Protein AF-A0A957FGE9-F1 (afdb_monomer_lite)

Secondary structure (DSSP, 8-state):
--HHHHTTS-GGGHHHHHHTSPP--S---EEEEE----SSHHHHHHHHHHHHHTT-TTEEEEEEESSSEEEEEEEETTEEEEEEEEE--EEE-TTT--EEE-

Foldseek 3Di:
DDLVVQQVDAPVVVLVVVVPDDADPLQLQAAWDFDADGYHPVCRVVVQVVVVVVVQRQFGGKGGHSPQKIFTWHDDPPDIDGTGIDGWDFAQDPRHRDTHTD

Structure (mmCIF, N/CA/C/O backbone):
data_AF-A0A957FGE9-F1
#
_entry.id   AF-A0A957FGE9-F1
#
loop_
_atom_site.group_PDB
_atom_site.id
_atom_site.type_symbol
_atom_site.label_atom_id
_atom_site.label_alt_id
_atom_site.label_comp_id
_atom_site.label_asym_id
_atom_site.label_entity_id
_atom_site.label_seq_id
_atom_site.pdbx_PDB_ins_code
_atom_site.Cartn_x
_atom_site.Cartn_y
_atom_site.Cartn_z
_atom_site.occupancy
_atom_site.B_iso_or_equiv
_atom_site.auth_seq_id
_atom_site.auth_comp_id
_atom_site.auth_asym_id
_atom_site.auth_atom_id
_atom_site.pdbx_PDB_model_num
ATOM 1 N N . MET A 1 1 ? 3.262 -5.657 13.954 1.00 83.12 1 MET A N 1
ATOM 2 C CA . MET A 1 1 ? 2.379 -6.731 13.438 1.00 83.12 1 MET A CA 1
ATOM 3 C C . MET A 1 1 ? 3.009 -7.322 12.180 1.00 83.12 1 MET A C 1
ATOM 5 O O . MET A 1 1 ? 3.587 -6.557 11.420 1.00 83.12 1 MET A O 1
ATOM 9 N N . THR A 1 2 ? 2.971 -8.644 11.968 1.00 92.00 2 THR A N 1
ATOM 10 C CA . THR A 1 2 ? 3.597 -9.281 10.787 1.00 92.00 2 THR A CA 1
ATOM 11 C C . THR A 1 2 ? 2.580 -9.495 9.662 1.00 92.00 2 THR A C 1
ATOM 13 O O . THR A 1 2 ? 1.375 -9.576 9.908 1.00 92.00 2 THR A O 1
ATOM 16 N N . ARG A 1 3 ? 3.050 -9.661 8.418 1.00 93.06 3 ARG A N 1
ATOM 17 C CA . ARG A 1 3 ? 2.183 -10.038 7.287 1.00 93.06 3 ARG A CA 1
ATOM 18 C C . ARG A 1 3 ? 1.441 -11.352 7.528 1.00 93.06 3 ARG A C 1
ATOM 20 O O . ARG A 1 3 ? 0.283 -11.476 7.141 1.00 93.06 3 ARG A O 1
ATOM 27 N N . GLN A 1 4 ? 2.099 -12.340 8.132 1.00 94.25 4 GLN A N 1
ATOM 28 C CA . GLN A 1 4 ? 1.474 -13.637 8.382 1.00 94.25 4 GLN A CA 1
ATOM 29 C C . GLN A 1 4 ? 0.283 -13.499 9.334 1.00 94.25 4 GLN A C 1
ATOM 31 O O . GLN A 1 4 ? -0.763 -14.079 9.060 1.00 94.25 4 GLN A O 1
ATOM 36 N N . THR A 1 5 ? 0.404 -12.657 10.366 1.00 95.88 5 THR A N 1
ATOM 37 C CA . THR A 1 5 ? -0.714 -12.295 11.247 1.00 95.88 5 THR A CA 1
ATOM 38 C C . THR A 1 5 ? -1.838 -11.616 10.464 1.00 95.88 5 THR A C 1
ATOM 40 O O . THR A 1 5 ? -2.983 -12.043 10.546 1.00 95.88 5 THR A O 1
ATOM 43 N N . LEU A 1 6 ? -1.526 -10.617 9.632 1.00 96.50 6 LEU A N 1
ATOM 44 C CA . LEU A 1 6 ? -2.537 -9.897 8.843 1.00 96.50 6 LEU A CA 1
ATOM 45 C C . LEU A 1 6 ? -3.286 -10.798 7.845 1.00 96.50 6 LEU A C 1
ATOM 47 O O . LEU A 1 6 ? -4.447 -10.552 7.541 1.00 96.50 6 LEU A O 1
ATOM 51 N N . ASN A 1 7 ? -2.662 -11.867 7.345 1.00 97.19 7 ASN A N 1
ATOM 52 C CA . ASN A 1 7 ? -3.317 -12.825 6.446 1.00 97.19 7 ASN A CA 1
ATOM 53 C C . ASN A 1 7 ? -4.364 -13.711 7.134 1.00 97.19 7 ASN A C 1
ATOM 55 O O . ASN A 1 7 ? -5.147 -14.359 6.440 1.00 97.19 7 ASN A O 1
ATOM 59 N N . GLN A 1 8 ? -4.374 -13.757 8.468 1.00 96.31 8 GLN A N 1
ATOM 60 C CA . GLN A 1 8 ? -5.368 -14.498 9.248 1.00 96.31 8 GLN A CA 1
ATOM 61 C C . GLN A 1 8 ? -6.637 -13.670 9.508 1.00 96.31 8 GLN A C 1
ATOM 63 O O . GLN A 1 8 ? -7.661 -14.230 9.894 1.00 96.31 8 GLN A O 1
ATOM 68 N N . TYR A 1 9 ? -6.588 -12.356 9.269 1.00 96.81 9 TYR A N 1
ATOM 69 C CA . TYR A 1 9 ? -7.707 -11.445 9.494 1.00 96.81 9 TYR A CA 1
ATOM 70 C C . TYR A 1 9 ? -8.752 -11.584 8.383 1.00 96.81 9 TYR A C 1
ATOM 72 O O . TYR A 1 9 ? -8.437 -11.753 7.199 1.00 96.81 9 TYR A O 1
ATOM 80 N N . ARG A 1 10 ? -10.026 -11.477 8.760 1.00 96.62 10 ARG A N 1
ATOM 81 C CA . ARG A 1 10 ? -11.145 -11.322 7.828 1.00 96.62 10 ARG A CA 1
ATOM 82 C C . ARG A 1 10 ? -11.197 -9.872 7.365 1.00 96.62 10 ARG A C 1
ATOM 84 O O . ARG A 1 10 ? -10.732 -8.967 8.047 1.00 96.62 10 ARG A O 1
ATOM 91 N N . LEU A 1 11 ? -11.844 -9.626 6.226 1.00 94.88 11 LEU A N 1
ATOM 92 C CA . LEU A 1 11 ? -11.963 -8.267 5.686 1.00 94.88 11 LEU A CA 1
ATOM 93 C C . LEU A 1 11 ? -12.597 -7.281 6.689 1.00 94.88 11 LEU A C 1
ATOM 95 O O . LEU A 1 11 ? -12.136 -6.153 6.814 1.00 94.88 11 LEU A O 1
ATOM 99 N N . ARG A 1 12 ? -13.601 -7.732 7.455 1.00 95.75 12 ARG A N 1
ATOM 100 C CA . ARG A 1 12 ? -14.272 -6.935 8.500 1.00 95.75 12 ARG A CA 1
ATOM 101 C C . ARG A 1 12 ? -13.394 -6.569 9.699 1.00 95.75 12 ARG A C 1
ATOM 103 O O . ARG A 1 12 ? -13.783 -5.699 10.467 1.00 95.75 12 ARG A O 1
ATOM 110 N N . ASP A 1 13 ? -12.245 -7.217 9.860 1.00 96.62 13 ASP A N 1
ATOM 111 C CA . ASP A 1 13 ? -11.348 -6.974 10.991 1.00 96.62 13 ASP A CA 1
ATOM 112 C C . ASP A 1 13 ? -10.386 -5.805 10.696 1.00 96.62 13 ASP A C 1
ATOM 114 O O . ASP A 1 13 ? -9.779 -5.251 11.609 1.00 96.62 13 ASP A O 1
ATOM 118 N N . PHE A 1 14 ? -10.254 -5.398 9.426 1.00 95.56 14 PHE A N 1
ATOM 119 C CA . PHE A 1 14 ? -9.345 -4.324 9.019 1.00 95.56 14 PHE A CA 1
ATOM 120 C C . PHE A 1 14 ? -9.796 -2.915 9.423 1.00 95.56 14 PHE A C 1
ATOM 122 O O . PHE A 1 14 ? -8.924 -2.162 9.839 1.00 95.56 14 PHE A O 1
ATOM 129 N N . PRO A 1 15 ? -11.086 -2.522 9.352 1.00 95.56 15 PRO A N 1
ATOM 130 C CA . PRO A 1 15 ? -11.506 -1.204 9.826 1.00 95.56 15 PRO A CA 1
ATOM 131 C C . PRO A 1 15 ? -11.144 -0.926 11.296 1.00 95.56 15 PRO A C 1
ATOM 133 O O . PRO A 1 15 ? -10.422 0.038 11.529 1.00 95.56 15 PRO A O 1
ATOM 136 N N . PRO A 1 16 ? -11.518 -1.761 12.291 1.00 95.56 16 PRO A N 1
ATOM 137 C CA . PRO A 1 16 ? -11.126 -1.496 13.678 1.00 95.56 16 PRO A CA 1
ATOM 138 C C . PRO A 1 16 ? -9.608 -1.591 13.889 1.00 95.56 16 PRO A C 1
ATOM 140 O O . PRO A 1 16 ? -9.059 -0.845 14.696 1.00 95.56 16 PRO A O 1
ATOM 143 N N . LEU A 1 17 ? -8.909 -2.461 13.146 1.00 95.00 17 LEU A N 1
ATOM 144 C CA . LEU A 1 17 ? -7.447 -2.517 13.178 1.00 95.00 17 LEU A CA 1
ATOM 145 C C . LEU A 1 17 ? -6.820 -1.210 12.669 1.00 95.00 17 LEU A C 1
ATOM 147 O O . LEU A 1 17 ? -5.901 -0.701 13.302 1.00 95.00 17 LEU A O 1
ATOM 151 N N . PHE A 1 18 ? -7.314 -0.659 11.560 1.00 92.50 18 PHE A N 1
ATOM 152 C CA . PHE A 1 18 ? -6.852 0.614 11.008 1.00 92.50 18 PHE A CA 1
ATOM 153 C C . PHE A 1 18 ? -7.027 1.746 12.022 1.00 92.50 18 PHE A C 1
ATOM 155 O O . PHE A 1 18 ? -6.057 2.438 12.314 1.00 92.50 18 PHE A O 1
ATOM 162 N N . CYS A 1 19 ? -8.211 1.864 12.630 1.00 93.19 19 CYS A N 1
ATOM 163 C CA . CYS A 1 19 ? -8.502 2.902 13.623 1.00 93.19 19 CYS A CA 1
ATOM 164 C C . CYS A 1 19 ? -7.665 2.770 14.910 1.00 93.19 19 CYS A C 1
ATOM 166 O O . CYS A 1 19 ? -7.617 3.699 15.710 1.00 93.19 19 CYS A O 1
ATOM 168 N N . SER A 1 20 ? -7.021 1.619 15.142 1.00 92.62 20 SER A N 1
ATOM 169 C CA . SER A 1 20 ? -6.116 1.421 16.284 1.00 92.62 20 SER A CA 1
ATOM 170 C C . SER A 1 20 ? -4.683 1.907 16.030 1.00 92.62 20 SER A C 1
ATOM 172 O O . SER A 1 20 ? -3.869 1.931 16.954 1.00 92.62 20 SER A O 1
ATOM 174 N N . LEU A 1 21 ? -4.344 2.261 14.785 1.00 89.56 21 LEU A N 1
ATOM 175 C CA . LEU A 1 21 ? -3.014 2.742 14.423 1.00 89.56 21 LEU A CA 1
ATOM 176 C C . LEU A 1 21 ? -2.842 4.210 14.820 1.00 89.56 21 LEU A C 1
ATOM 178 O O . LEU A 1 21 ? -3.757 5.019 14.693 1.00 89.56 21 LEU A O 1
ATOM 182 N N . ALA A 1 22 ? -1.635 4.570 15.257 1.00 84.56 22 ALA A N 1
ATOM 183 C CA . ALA A 1 22 ? -1.293 5.971 15.458 1.00 84.56 22 ALA A CA 1
ATOM 184 C C . ALA A 1 22 ? -1.338 6.707 14.113 1.00 84.56 22 ALA A C 1
ATOM 186 O O . ALA A 1 22 ? -0.710 6.269 13.144 1.00 84.56 22 ALA A O 1
ATOM 187 N N . ALA A 1 23 ? -2.043 7.838 14.070 1.00 77.19 23 ALA A N 1
ATOM 188 C CA . ALA A 1 23 ? -1.972 8.736 12.931 1.00 77.19 23 ALA A CA 1
ATOM 189 C C . ALA A 1 23 ? -0.520 9.204 12.775 1.00 77.19 23 ALA A C 1
ATOM 191 O O . ALA A 1 23 ? 0.075 9.772 13.693 1.00 77.19 23 ALA A O 1
ATOM 192 N N . THR A 1 24 ? 0.071 8.949 11.612 1.00 68.31 24 THR A N 1
ATOM 193 C CA . THR A 1 24 ? 1.315 9.614 11.242 1.00 68.31 24 THR A CA 1
ATOM 194 C C . THR A 1 24 ? 0.976 11.091 11.075 1.00 68.31 24 THR A C 1
ATOM 196 O O . THR A 1 24 ? 0.176 11.418 10.200 1.00 68.31 24 THR A O 1
ATOM 199 N N . GLY A 1 25 ? 1.518 11.962 11.935 1.00 63.69 25 GLY A N 1
ATOM 200 C CA . GLY A 1 25 ? 1.395 13.419 11.793 1.00 63.69 25 GLY A CA 1
ATOM 201 C C . GLY A 1 25 ? 2.019 13.927 10.484 1.00 63.69 25 GLY A C 1
ATOM 202 O O . GLY A 1 25 ? 2.248 13.145 9.565 1.00 63.69 25 GLY A O 1
ATOM 203 N N . GLU A 1 26 ? 2.348 15.219 10.396 1.00 61.50 26 GLU A N 1
ATOM 204 C CA . GLU A 1 26 ? 2.964 15.875 9.219 1.00 61.50 26 GLU A CA 1
ATOM 205 C C . GLU A 1 26 ? 4.399 15.390 8.890 1.00 61.50 26 GLU A C 1
ATOM 207 O O . GLU A 1 26 ? 5.292 16.160 8.543 1.00 61.50 26 GLU A O 1
ATOM 212 N N . VAL A 1 27 ? 4.677 14.096 9.010 1.00 58.94 27 VAL A N 1
ATOM 213 C CA . VAL A 1 27 ? 5.909 13.499 8.521 1.00 58.94 27 VAL A CA 1
ATOM 214 C C . VAL A 1 27 ? 5.818 13.495 7.001 1.00 58.94 27 VAL A C 1
ATOM 216 O O . VAL A 1 27 ? 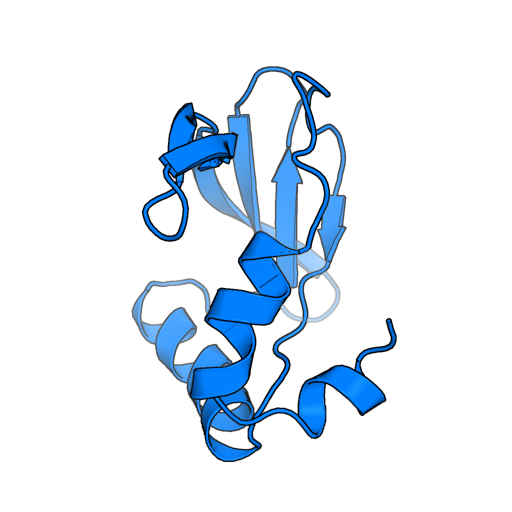5.070 12.711 6.414 1.00 58.94 27 VAL A O 1
ATOM 219 N N . GLY A 1 28 ? 6.579 14.385 6.362 1.00 70.81 28 GLY A N 1
ATOM 220 C CA . GLY A 1 28 ? 6.760 14.390 4.916 1.00 70.81 28 GLY A CA 1
ATOM 221 C C . GLY A 1 28 ? 7.243 13.016 4.460 1.00 70.81 28 GLY A C 1
ATOM 222 O O . GLY A 1 28 ? 8.397 12.649 4.680 1.00 70.81 28 GLY A O 1
ATOM 223 N N . LEU A 1 29 ? 6.346 12.231 3.858 1.00 85.62 29 LEU A N 1
ATOM 224 C CA . LEU A 1 29 ? 6.687 10.927 3.303 1.00 85.62 29 LEU A CA 1
ATOM 225 C C . LEU A 1 29 ? 7.738 11.141 2.216 1.00 85.62 29 LEU A C 1
ATOM 227 O O . LEU A 1 29 ? 7.452 11.717 1.169 1.00 85.62 29 LEU A O 1
ATOM 231 N N . ASN A 1 30 ? 8.957 10.679 2.469 1.00 92.12 30 ASN A N 1
ATOM 232 C CA . ASN A 1 30 ? 10.057 10.725 1.519 1.00 92.12 30 ASN A CA 1
ATOM 233 C C . ASN A 1 30 ? 10.656 9.325 1.391 1.00 92.12 30 ASN A C 1
ATOM 235 O O . ASN A 1 30 ? 10.927 8.657 2.390 1.00 92.12 30 ASN A O 1
ATOM 239 N N . GLY A 1 31 ? 10.837 8.877 0.152 1.00 94.19 31 GLY A N 1
ATOM 240 C CA . GLY A 1 31 ? 11.492 7.617 -0.166 1.00 94.19 31 GLY A CA 1
ATOM 241 C C . GLY A 1 31 ? 10.595 6.641 -0.914 1.00 94.19 31 GLY A C 1
ATOM 242 O O . GLY A 1 31 ? 9.504 6.978 -1.380 1.00 94.19 31 GLY A O 1
ATOM 243 N N . ARG A 1 32 ? 11.096 5.410 -1.061 1.00 96.56 32 ARG A N 1
ATOM 244 C CA . ARG A 1 32 ? 10.429 4.314 -1.774 1.00 96.56 32 ARG A CA 1
ATOM 245 C C . ARG A 1 32 ? 9.833 3.326 -0.782 1.00 96.56 32 ARG A C 1
ATOM 247 O O . ARG A 1 32 ? 10.539 2.775 0.056 1.00 96.56 32 ARG A O 1
ATOM 254 N N . PHE A 1 33 ? 8.551 3.040 -0.949 1.00 95.06 33 PHE A N 1
ATOM 255 C CA . PHE A 1 33 ? 7.772 2.167 -0.087 1.00 95.06 33 PHE A CA 1
ATOM 256 C C . PHE A 1 33 ? 7.270 0.982 -0.902 1.00 95.06 33 PHE A C 1
ATOM 258 O O . PHE A 1 33 ? 6.471 1.146 -1.828 1.00 95.06 33 PHE A O 1
ATOM 265 N N . ARG A 1 34 ? 7.743 -0.218 -0.559 1.00 96.50 34 ARG A N 1
ATOM 266 C CA . ARG A 1 34 ? 7.221 -1.469 -1.113 1.00 96.50 34 ARG A CA 1
ATOM 267 C C . ARG A 1 34 ? 5.876 -1.779 -0.466 1.00 96.50 34 ARG A C 1
ATOM 269 O O . ARG A 1 34 ? 5.765 -1.748 0.757 1.00 96.50 34 ARG A O 1
ATOM 276 N N . ALA A 1 35 ? 4.888 -2.131 -1.278 1.00 95.00 35 ALA A N 1
ATOM 277 C CA . ALA A 1 35 ? 3.582 -2.553 -0.798 1.00 95.00 35 ALA A CA 1
ATOM 278 C C . ALA A 1 35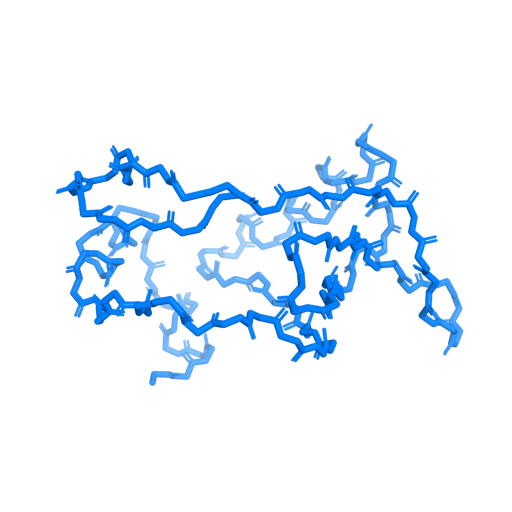 ? 3.434 -4.078 -0.843 1.00 95.00 35 ALA A C 1
ATOM 280 O O . ALA A 1 35 ? 4.032 -4.757 -1.680 1.00 95.00 35 ALA A O 1
ATOM 281 N N . GLU A 1 36 ? 2.600 -4.614 0.046 1.00 94.50 36 GLU A N 1
ATOM 282 C CA . GLU A 1 36 ? 2.170 -6.010 0.013 1.00 94.50 36 GLU A CA 1
ATOM 283 C C . GLU A 1 36 ? 0.669 -6.102 0.281 1.00 94.50 36 GLU A C 1
ATOM 285 O O . GLU A 1 36 ? 0.135 -5.404 1.142 1.00 94.50 36 GLU A O 1
ATOM 290 N N . PHE A 1 37 ? -0.012 -6.998 -0.434 1.00 95.00 37 PHE A N 1
ATOM 291 C CA . PHE A 1 37 ? -1.407 -7.318 -0.150 1.00 95.00 37 PHE A CA 1
ATOM 292 C C . PHE A 1 37 ? -1.498 -8.307 1.010 1.00 95.00 37 PHE A C 1
ATOM 294 O O . PHE A 1 37 ? -0.867 -9.369 0.995 1.00 95.00 37 PHE A O 1
ATOM 301 N N . VAL A 1 38 ? -2.333 -7.973 1.989 1.00 96.19 38 VAL A N 1
ATOM 302 C CA . VAL A 1 38 ? -2.590 -8.777 3.186 1.00 96.19 38 VAL A CA 1
ATOM 303 C C . VAL A 1 38 ? -4.077 -9.102 3.320 1.00 96.19 38 VAL A C 1
ATOM 305 O O . VAL A 1 38 ? -4.913 -8.500 2.648 1.00 96.19 38 VAL A O 1
ATOM 308 N N . GLY A 1 39 ? -4.404 -10.071 4.173 1.00 96.06 39 GLY A N 1
ATOM 309 C CA . GLY A 1 39 ? -5.779 -10.494 4.437 1.00 96.06 39 GLY A CA 1
ATOM 310 C C . GLY A 1 39 ? -6.168 -11.797 3.727 1.00 96.06 39 GLY A C 1
ATOM 311 O O . GLY A 1 39 ? -5.292 -12.613 3.391 1.00 96.06 39 GLY A O 1
ATOM 312 N N . PRO A 1 40 ? -7.478 -12.018 3.496 1.00 96.25 40 PRO A N 1
ATOM 313 C CA . PRO A 1 40 ? -7.993 -13.265 2.941 1.00 96.25 40 PRO A CA 1
ATOM 314 C C . PRO A 1 40 ? -7.347 -13.634 1.603 1.00 96.25 40 PRO A C 1
ATOM 316 O O . PRO A 1 40 ? -7.062 -12.774 0.770 1.00 96.25 40 PRO A O 1
ATOM 319 N N . ALA A 1 41 ? -7.145 -14.934 1.372 1.00 96.19 41 ALA A N 1
ATOM 320 C CA . ALA A 1 41 ? -6.437 -15.424 0.187 1.00 96.19 41 ALA A CA 1
ATOM 321 C C . ALA A 1 41 ? -7.060 -14.952 -1.132 1.00 96.19 41 ALA A C 1
ATOM 323 O O . ALA A 1 41 ? -6.335 -14.492 -2.009 1.00 96.19 41 ALA A O 1
ATOM 324 N N . TRP A 1 42 ? -8.391 -14.990 -1.236 1.00 95.62 42 TRP A N 1
ATOM 325 C CA . TRP A 1 42 ? -9.109 -14.539 -2.428 1.00 95.62 42 TRP A CA 1
ATOM 326 C C . TRP A 1 42 ? -8.839 -13.059 -2.744 1.00 95.62 42 TRP A C 1
ATOM 328 O O . TRP A 1 42 ? -8.628 -12.714 -3.903 1.00 95.62 42 TRP A O 1
ATOM 338 N N . LEU A 1 43 ? -8.764 -12.195 -1.725 1.00 95.12 43 LEU A N 1
ATOM 339 C CA . LEU A 1 43 ? -8.516 -10.764 -1.907 1.00 95.12 43 LEU A CA 1
ATOM 340 C C . LEU A 1 43 ? -7.107 -10.535 -2.452 1.00 95.12 43 LEU A C 1
ATOM 342 O O . LEU A 1 43 ? -6.919 -9.807 -3.423 1.00 95.12 43 LEU A O 1
ATOM 346 N N . ARG A 1 44 ? -6.117 -11.213 -1.864 1.00 95.06 44 ARG A N 1
ATOM 347 C CA . ARG A 1 44 ? -4.720 -11.130 -2.308 1.00 95.06 44 ARG A CA 1
ATOM 348 C C . ARG A 1 44 ? -4.541 -11.634 -3.741 1.00 95.06 44 ARG A C 1
ATOM 350 O O . ARG A 1 44 ? -3.780 -11.030 -4.490 1.00 95.06 44 ARG A O 1
ATOM 357 N N . SER A 1 45 ? -5.245 -12.700 -4.124 1.00 95.06 45 SER A N 1
ATOM 358 C CA . SER A 1 45 ? -5.189 -13.251 -5.484 1.00 95.06 45 SER A CA 1
ATOM 359 C C . SER A 1 45 ? -5.818 -12.328 -6.532 1.00 95.06 45 SER A C 1
ATOM 361 O O . SER A 1 45 ? -5.364 -12.315 -7.672 1.00 95.06 45 SER A O 1
ATOM 363 N N . LEU A 1 46 ? -6.832 -11.539 -6.161 1.00 96.38 46 LEU A N 1
ATOM 364 C CA . LEU A 1 46 ? -7.523 -10.631 -7.084 1.00 96.38 46 LEU A CA 1
ATOM 365 C C . LEU A 1 46 ? -6.917 -9.223 -7.145 1.00 96.38 46 LEU A C 1
ATOM 367 O O . LEU A 1 46 ? -7.085 -8.539 -8.153 1.00 96.38 46 LEU A O 1
ATOM 371 N N . ALA A 1 47 ? -6.192 -8.787 -6.112 1.00 93.81 47 ALA A N 1
ATOM 372 C CA . ALA A 1 47 ? -5.688 -7.417 -6.021 1.00 93.81 47 ALA A CA 1
ATOM 373 C C . ALA A 1 47 ? -4.742 -7.030 -7.176 1.00 93.81 47 ALA A C 1
ATOM 375 O O . ALA A 1 47 ? -4.901 -5.972 -7.782 1.00 93.81 47 ALA A O 1
ATOM 376 N N . GLY A 1 48 ? -3.789 -7.899 -7.527 1.00 93.88 48 GLY A N 1
ATOM 377 C CA . GLY A 1 48 ? -2.872 -7.673 -8.651 1.00 93.88 48 GLY A CA 1
ATOM 378 C C . GLY A 1 48 ? -3.591 -7.559 -10.006 1.00 93.88 48 GLY A C 1
ATOM 379 O O . GLY A 1 48 ? -3.411 -6.552 -10.693 1.00 93.88 48 GLY A O 1
ATOM 380 N N . PRO A 1 49 ? -4.425 -8.546 -10.393 1.00 95.69 49 PRO A N 1
ATOM 381 C CA . PRO A 1 49 ? -5.251 -8.462 -11.597 1.00 95.69 49 PRO A CA 1
ATOM 382 C C . PRO A 1 49 ? -6.133 -7.211 -11.652 1.00 95.69 49 PRO A C 1
ATOM 384 O O . PRO A 1 49 ? -6.172 -6.548 -12.684 1.00 95.69 49 PRO A O 1
ATOM 387 N N . ALA A 1 50 ? -6.781 -6.839 -10.545 1.00 95.50 50 ALA A N 1
ATOM 388 C CA . ALA A 1 50 ? -7.606 -5.634 -10.485 1.00 95.50 50 ALA A CA 1
ATOM 389 C C . ALA A 1 50 ? -6.790 -4.359 -10.763 1.00 95.50 50 ALA A C 1
ATOM 391 O O . ALA A 1 50 ? -7.214 -3.512 -11.546 1.00 95.50 50 ALA A O 1
ATOM 392 N N . LEU A 1 51 ? -5.583 -4.242 -10.197 1.00 95.56 51 LEU A N 1
ATOM 393 C CA . LEU A 1 51 ? -4.683 -3.120 -10.491 1.00 95.56 51 LEU A CA 1
ATOM 394 C C . LEU A 1 51 ? -4.188 -3.105 -11.942 1.00 95.56 51 LEU A C 1
ATOM 396 O O . LEU A 1 51 ? -3.971 -2.030 -12.505 1.00 95.56 51 LEU A O 1
ATOM 400 N N . ALA A 1 52 ? -4.026 -4.272 -12.569 1.00 95.62 52 ALA A N 1
ATOM 401 C CA . ALA A 1 52 ? -3.625 -4.350 -13.970 1.00 95.62 52 ALA A CA 1
ATOM 402 C C . ALA A 1 52 ? -4.645 -3.677 -14.902 1.00 95.62 52 ALA A C 1
ATOM 404 O O . ALA A 1 52 ? -4.234 -3.020 -15.859 1.00 95.62 52 ALA A O 1
ATOM 405 N N . LEU A 1 53 ? -5.942 -3.759 -14.581 1.00 95.69 53 LEU A N 1
ATOM 406 C CA . LEU A 1 53 ? -7.007 -3.078 -15.329 1.00 95.69 53 LEU A CA 1
ATOM 407 C C . LEU A 1 53 ? -6.874 -1.546 -15.278 1.00 95.69 53 LEU A C 1
ATOM 409 O O . LEU A 1 53 ? -7.263 -0.864 -16.219 1.00 95.69 53 LEU A O 1
ATOM 413 N N . GLY A 1 54 ? -6.279 -1.006 -14.211 1.00 93.19 54 GLY A N 1
ATOM 414 C CA . GLY A 1 54 ? -5.991 0.422 -14.042 1.00 93.19 54 GLY A CA 1
ATOM 415 C C . GLY A 1 54 ? -4.614 0.862 -14.555 1.00 93.19 54 GLY A C 1
ATOM 416 O O . GLY A 1 54 ? -4.145 1.938 -14.194 1.00 93.19 54 GLY A O 1
ATOM 417 N N . GLY A 1 55 ? -3.915 0.031 -15.338 1.00 93.81 55 GLY A N 1
ATOM 418 C CA . GLY A 1 55 ? -2.585 0.355 -15.871 1.00 93.81 55 GLY A CA 1
ATOM 419 C C . GLY A 1 55 ? -1.423 0.145 -14.891 1.00 93.81 55 GLY A C 1
ATOM 420 O O . GLY A 1 55 ? -0.297 0.549 -15.185 1.00 93.81 55 GLY A O 1
ATOM 421 N N . LEU A 1 56 ? -1.668 -0.518 -13.756 1.00 96.69 56 LEU A N 1
ATOM 422 C CA . LEU A 1 56 ? -0.680 -0.834 -12.717 1.00 96.69 56 LEU A CA 1
ATOM 423 C C . LEU A 1 56 ? -0.345 -2.335 -12.680 1.00 96.69 56 LEU A C 1
ATOM 425 O O . LEU A 1 56 ? -0.157 -2.928 -11.616 1.00 96.69 56 LEU A O 1
ATOM 429 N N . LYS A 1 57 ? -0.264 -2.982 -13.850 1.00 96.00 57 LYS A N 1
ATOM 430 C CA . LYS A 1 57 ? 0.199 -4.375 -13.944 1.00 96.00 57 LYS A CA 1
ATOM 431 C C . LYS A 1 57 ? 1.609 -4.471 -13.351 1.00 96.00 57 LYS A C 1
ATOM 433 O O . LYS A 1 57 ? 2.484 -3.697 -13.721 1.00 96.00 57 LYS A O 1
ATOM 438 N N . GLY A 1 58 ? 1.812 -5.411 -12.428 1.00 96.12 58 GLY A N 1
ATOM 439 C CA . GLY A 1 58 ? 3.089 -5.560 -11.724 1.00 96.12 58 GLY A CA 1
ATOM 440 C C . GLY A 1 58 ? 3.332 -4.511 -10.636 1.00 96.12 58 GLY A C 1
ATOM 441 O O . GLY A 1 58 ? 4.484 -4.283 -10.278 1.00 96.12 58 GLY A O 1
ATOM 442 N N . TRP A 1 59 ? 2.289 -3.850 -10.117 1.00 97.81 59 TRP A N 1
ATOM 443 C CA . TRP A 1 59 ? 2.421 -2.873 -9.032 1.00 97.81 59 TRP A CA 1
ATOM 444 C C . TRP A 1 59 ? 3.301 -3.381 -7.883 1.00 97.81 59 TRP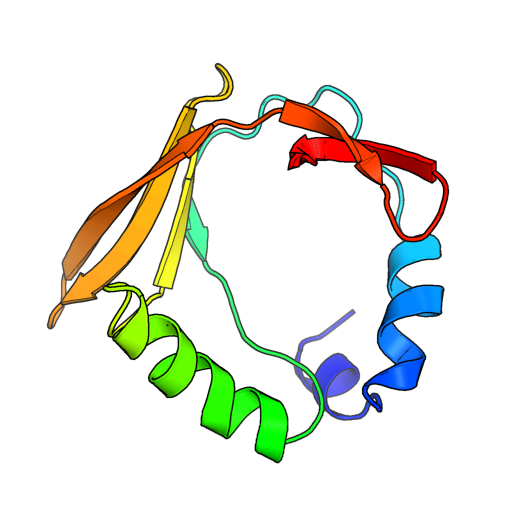 A C 1
ATOM 446 O O . TRP A 1 59 ? 3.097 -4.473 -7.355 1.00 97.81 59 TRP A O 1
ATOM 456 N N . TRP A 1 60 ? 4.288 -2.566 -7.514 1.00 97.50 60 TRP A N 1
ATOM 457 C CA . TRP A 1 60 ? 5.291 -2.871 -6.497 1.00 97.50 60 TRP A CA 1
ATOM 458 C C . TRP A 1 60 ? 5.142 -1.990 -5.253 1.00 97.50 60 TRP A C 1
ATOM 460 O O . TRP A 1 60 ? 5.425 -2.431 -4.139 1.00 97.50 60 TRP A O 1
ATOM 470 N N . GLY A 1 61 ? 4.711 -0.738 -5.429 1.00 97.38 61 GLY A N 1
ATOM 471 C CA . GLY A 1 61 ? 4.620 0.220 -4.334 1.00 97.38 61 GLY A CA 1
ATOM 472 C C . GLY A 1 61 ? 4.539 1.668 -4.799 1.00 97.38 61 GLY A C 1
ATOM 473 O O . GLY A 1 61 ? 3.993 1.961 -5.866 1.00 97.38 61 GLY A O 1
ATOM 474 N N . LYS A 1 62 ? 5.071 2.586 -3.991 1.00 96.94 62 LYS A N 1
ATOM 475 C CA . LYS A 1 62 ? 5.055 4.030 -4.259 1.00 96.94 62 LYS A CA 1
ATOM 476 C C . LYS A 1 62 ? 6.391 4.677 -3.903 1.00 96.94 62 LYS A C 1
ATOM 478 O O . LYS A 1 62 ? 7.119 4.176 -3.052 1.00 96.94 62 LYS A O 1
ATOM 483 N N . THR A 1 63 ? 6.701 5.796 -4.540 1.00 96.81 63 THR A N 1
ATOM 484 C CA . THR A 1 63 ? 7.760 6.716 -4.105 1.00 96.81 63 THR A CA 1
ATOM 485 C C . THR A 1 63 ? 7.152 8.069 -3.791 1.00 96.81 63 THR A C 1
ATOM 487 O O . THR A 1 63 ? 6.186 8.443 -4.454 1.00 96.81 63 THR A O 1
ATOM 490 N N . PHE A 1 64 ? 7.736 8.793 -2.842 1.00 95.12 64 PHE A N 1
ATOM 491 C CA . PHE A 1 64 ? 7.344 10.156 -2.490 1.00 95.12 64 PHE A CA 1
ATOM 492 C C . PHE A 1 64 ? 8.573 11.054 -2.328 1.00 95.12 64 PHE A C 1
ATOM 494 O O . PHE A 1 64 ? 9.648 10.565 -1.974 1.00 95.12 64 PHE A O 1
ATOM 501 N N . ASP A 1 65 ? 8.414 12.347 -2.606 1.00 93.75 65 ASP A N 1
ATOM 502 C CA . ASP A 1 65 ? 9.492 13.349 -2.598 1.00 93.75 65 ASP A CA 1
ATOM 503 C C . ASP A 1 65 ? 9.584 14.169 -1.296 1.00 93.75 65 ASP A C 1
ATOM 505 O O . ASP A 1 65 ? 10.463 15.018 -1.160 1.00 93.75 65 ASP A O 1
ATOM 509 N N . GLY A 1 66 ? 8.694 13.932 -0.329 1.00 90.50 66 GLY A N 1
ATOM 510 C CA . GLY A 1 66 ? 8.569 14.733 0.893 1.00 90.50 66 GLY A CA 1
ATOM 511 C C . GLY A 1 66 ? 7.830 16.065 0.717 1.00 90.50 66 GLY A C 1
ATOM 512 O O . GLY A 1 66 ? 7.524 16.709 1.713 1.00 90.50 66 GLY A O 1
ATOM 513 N N . GLN A 1 67 ? 7.494 16.460 -0.514 1.00 89.94 67 GLN A N 1
ATOM 514 C CA . GLN A 1 67 ? 6.753 17.683 -0.863 1.00 89.94 67 GLN A CA 1
ATOM 515 C C . GLN A 1 67 ? 5.296 17.388 -1.248 1.00 89.94 67 GLN A C 1
ATOM 517 O O . GLN A 1 67 ? 4.585 18.242 -1.777 1.00 89.94 67 GLN A O 1
ATOM 522 N N . GLY A 1 68 ? 4.846 16.159 -0.996 1.00 89.56 68 GLY A N 1
ATOM 523 C CA . GLY A 1 68 ? 3.494 15.712 -1.293 1.00 89.56 68 GLY A CA 1
ATOM 524 C C . GLY A 1 68 ? 3.303 15.192 -2.716 1.00 89.56 68 GLY A C 1
ATOM 525 O O . GLY A 1 68 ? 2.175 14.864 -3.071 1.00 89.56 68 GLY A O 1
ATOM 526 N N . ASN A 1 69 ? 4.352 15.047 -3.532 1.00 94.06 69 ASN A N 1
ATOM 527 C CA . ASN A 1 69 ? 4.239 14.344 -4.810 1.00 94.06 69 ASN A CA 1
ATOM 528 C C . ASN A 1 69 ? 4.796 12.927 -4.699 1.00 94.06 69 ASN A C 1
ATOM 530 O O . ASN A 1 69 ? 5.663 12.614 -3.881 1.00 94.06 69 ASN A O 1
ATOM 534 N N . GLY A 1 70 ? 4.299 12.049 -5.560 1.00 95.62 70 GLY A N 1
ATOM 535 C CA . GLY A 1 70 ? 4.775 10.687 -5.642 1.00 95.62 70 GLY A CA 1
ATOM 536 C C . GLY A 1 70 ? 4.434 10.003 -6.953 1.00 95.62 70 GLY A C 1
ATOM 537 O O . GLY A 1 70 ? 3.706 10.522 -7.797 1.00 95.62 70 GLY A O 1
ATOM 538 N N . MET A 1 71 ? 4.951 8.789 -7.106 1.00 97.81 71 MET A N 1
ATOM 539 C CA . MET A 1 71 ? 4.649 7.916 -8.239 1.00 97.81 71 MET A CA 1
ATOM 540 C C . MET A 1 71 ? 4.294 6.524 -7.733 1.00 97.81 71 MET A C 1
ATOM 542 O O . MET A 1 71 ? 4.964 5.982 -6.855 1.00 97.81 71 MET A O 1
ATOM 546 N N . ASN A 1 72 ? 3.282 5.903 -8.334 1.00 97.88 72 ASN A N 1
ATOM 547 C CA . ASN A 1 72 ? 3.119 4.458 -8.275 1.00 97.88 72 ASN A CA 1
ATOM 548 C C . ASN A 1 72 ? 4.258 3.801 -9.051 1.00 97.88 72 ASN A C 1
ATOM 550 O O . ASN A 1 72 ? 4.568 4.201 -10.176 1.00 97.88 72 ASN A O 1
ATOM 554 N N . LEU A 1 73 ? 4.847 2.783 -8.442 1.00 98.25 73 LEU A N 1
ATOM 555 C CA . LEU A 1 73 ? 5.948 2.011 -8.985 1.00 98.25 73 LEU A CA 1
ATOM 556 C C . LEU A 1 73 ? 5.432 0.644 -9.430 1.00 98.25 73 LEU A C 1
ATOM 558 O O . LEU A 1 73 ? 4.681 -0.009 -8.699 1.00 98.25 73 LEU A O 1
ATOM 562 N N . VAL A 1 74 ? 5.856 0.202 -10.607 1.00 97.88 74 VAL A N 1
ATOM 563 C CA . VAL A 1 74 ? 5.602 -1.145 -11.130 1.00 97.88 74 VAL A CA 1
ATOM 564 C C . VAL A 1 74 ? 6.926 -1.876 -11.300 1.00 97.88 74 VAL A C 1
ATOM 566 O O . VAL A 1 74 ? 7.948 -1.256 -11.587 1.00 97.88 74 VAL A O 1
ATOM 569 N N . ARG A 1 75 ? 6.912 -3.193 -11.115 1.00 96.81 75 ARG A N 1
ATOM 570 C CA . ARG A 1 75 ? 8.016 -4.068 -11.492 1.00 96.81 75 ARG A CA 1
ATOM 571 C C . ARG A 1 75 ? 7.812 -4.517 -12.935 1.00 96.81 75 ARG A C 1
ATOM 573 O O . ARG A 1 75 ? 6.805 -5.160 -13.235 1.00 96.81 75 ARG A O 1
ATOM 580 N N . LEU A 1 76 ? 8.771 -4.187 -13.789 1.00 93.69 76 LEU A N 1
ATOM 581 C CA . LEU A 1 76 ? 8.878 -4.675 -15.161 1.00 93.69 76 LEU A CA 1
ATOM 582 C C . LEU A 1 76 ? 10.188 -5.447 -15.237 1.00 93.69 76 LEU A C 1
ATOM 584 O O . LEU A 1 76 ? 11.250 -4.876 -15.013 1.00 93.69 76 LEU A O 1
ATOM 588 N N . ASP A 1 77 ? 10.097 -6.755 -15.455 1.00 91.56 77 ASP A N 1
ATOM 589 C CA . ASP A 1 77 ? 11.242 -7.661 -15.393 1.00 91.56 77 ASP A CA 1
ATOM 590 C C . ASP A 1 77 ? 12.039 -7.489 -14.080 1.00 91.56 77 ASP A C 1
ATOM 592 O O . ASP A 1 77 ? 11.505 -7.709 -12.982 1.00 91.56 77 ASP A O 1
ATOM 596 N N . ASN A 1 78 ? 13.303 -7.069 -14.175 1.00 93.06 78 ASN A N 1
ATOM 597 C CA . ASN A 1 78 ? 14.181 -6.844 -13.026 1.00 93.06 78 ASN A CA 1
ATOM 598 C C . ASN A 1 78 ? 14.162 -5.400 -12.502 1.00 93.06 78 ASN A C 1
ATOM 600 O O . ASN A 1 78 ? 14.712 -5.147 -11.427 1.00 93.06 78 ASN A O 1
ATOM 604 N N . ASP A 1 79 ? 13.468 -4.488 -13.183 1.00 96.25 79 ASP A N 1
ATOM 605 C CA . ASP A 1 79 ? 13.472 -3.062 -12.878 1.00 96.25 79 ASP A CA 1
ATOM 606 C C . ASP A 1 79 ? 12.213 -2.603 -12.137 1.00 96.25 79 ASP A C 1
ATOM 608 O O . ASP A 1 79 ? 11.125 -3.179 -12.241 1.00 96.25 79 ASP A O 1
ATOM 612 N N . ILE A 1 80 ? 12.369 -1.528 -11.359 1.00 97.38 80 ILE A N 1
ATOM 613 C CA . ILE A 1 80 ? 11.267 -0.820 -10.703 1.00 97.38 80 ILE A CA 1
ATOM 614 C C . ILE A 1 80 ? 11.092 0.525 -11.403 1.00 97.38 80 ILE A C 1
ATOM 616 O O . ILE A 1 80 ? 11.923 1.423 -11.255 1.00 97.38 80 ILE A O 1
ATOM 620 N N . CYS A 1 81 ? 9.988 0.673 -12.128 1.00 97.06 81 CYS A N 1
ATOM 621 C CA . CYS A 1 81 ? 9.722 1.830 -12.974 1.00 97.06 81 CYS A CA 1
ATOM 622 C C . CYS A 1 81 ? 8.563 2.675 -12.416 1.00 97.06 81 CYS A C 1
ATOM 624 O O . CYS A 1 81 ? 7.547 2.121 -11.981 1.00 97.06 81 CYS A O 1
ATOM 626 N N . PRO A 1 82 ? 8.658 4.016 -12.445 1.00 97.25 82 PRO A N 1
ATOM 627 C CA . PRO A 1 82 ? 7.523 4.887 -12.154 1.00 97.25 82 PRO A CA 1
ATOM 628 C C . PRO A 1 82 ? 6.471 4.789 -13.267 1.00 97.25 82 PRO A C 1
ATOM 630 O O . PRO A 1 82 ? 6.815 4.744 -14.446 1.00 97.25 82 PRO A O 1
ATOM 633 N N . ARG A 1 83 ? 5.182 4.755 -12.902 1.00 96.81 83 ARG A N 1
ATOM 634 C CA . ARG A 1 83 ? 4.092 4.511 -13.866 1.00 96.81 83 ARG A CA 1
ATOM 635 C C . ARG A 1 83 ? 2.956 5.523 -13.851 1.00 96.81 83 ARG A C 1
ATOM 637 O O . ARG A 1 83 ? 2.508 5.920 -14.924 1.00 96.81 83 ARG A O 1
ATOM 644 N N . LEU A 1 84 ? 2.453 5.878 -12.670 1.00 96.50 84 LEU A N 1
ATOM 645 C CA . LEU A 1 84 ? 1.278 6.742 -12.517 1.00 96.50 84 LEU A CA 1
ATOM 646 C C . LEU A 1 84 ? 1.501 7.719 -11.357 1.00 96.50 84 LEU A C 1
ATOM 648 O O . LEU A 1 84 ? 1.768 7.238 -10.249 1.00 96.50 84 LEU A O 1
ATOM 652 N N . PRO A 1 85 ? 1.389 9.042 -11.568 1.00 96.56 85 PRO A N 1
ATOM 653 C CA . PRO A 1 85 ? 1.583 10.021 -10.506 1.00 96.56 85 PRO A CA 1
ATOM 654 C C . PRO A 1 85 ? 0.518 9.903 -9.416 1.00 96.56 85 PRO A C 1
ATOM 656 O O . PRO A 1 85 ? -0.604 9.456 -9.651 1.00 96.56 85 PRO A O 1
ATOM 659 N N . VAL A 1 86 ? 0.893 10.306 -8.209 1.00 94.31 86 VAL A N 1
ATOM 660 C CA . VAL A 1 86 ? 0.004 10.487 -7.062 1.00 94.31 86 VAL A CA 1
ATOM 661 C C . VAL A 1 86 ? 0.405 11.771 -6.343 1.00 94.31 86 VAL A C 1
ATOM 663 O O . VAL A 1 86 ? 1.580 12.134 -6.321 1.00 94.31 86 VAL A O 1
ATOM 666 N N . ARG A 1 87 ? -0.570 12.463 -5.762 1.00 93.62 87 ARG A N 1
ATOM 667 C CA . ARG A 1 87 ? -0.341 13.610 -4.888 1.00 93.62 87 ARG A CA 1
ATOM 668 C C . ARG A 1 87 ? -0.936 13.286 -3.531 1.00 93.62 87 ARG A C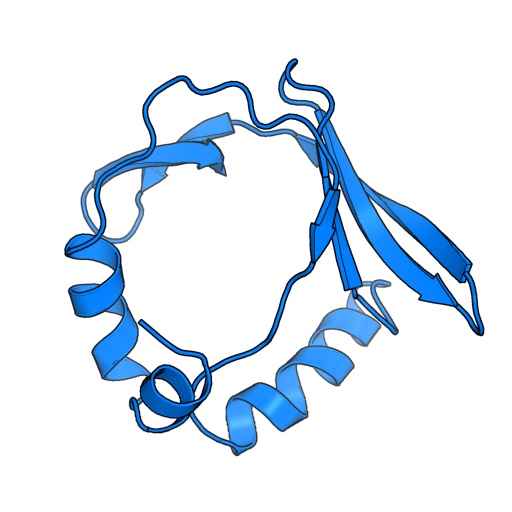 1
ATOM 670 O O . ARG A 1 87 ? -2.085 12.868 -3.485 1.00 93.62 87 ARG A O 1
ATOM 677 N N . LEU A 1 88 ? -0.148 13.476 -2.481 1.00 90.94 88 LEU A N 1
ATOM 678 C CA . LEU A 1 88 ? -0.602 13.356 -1.109 1.00 90.94 88 LEU A CA 1
ATOM 679 C C . LEU A 1 88 ? -1.440 14.575 -0.745 1.00 90.94 88 LEU A C 1
ATOM 681 O O . LEU A 1 88 ? -1.039 15.719 -0.974 1.00 90.94 88 LEU A O 1
ATOM 685 N N . GLN A 1 89 ? -2.599 14.313 -0.165 1.00 89.06 89 GLN A N 1
ATOM 686 C CA . GLN A 1 89 ? -3.475 15.316 0.411 1.00 89.06 89 GLN A CA 1
ATOM 687 C C . GLN A 1 89 ? -3.804 14.929 1.844 1.00 89.06 89 GLN A C 1
ATOM 689 O O . GLN A 1 89 ? -4.154 13.783 2.123 1.00 89.06 89 GLN A O 1
ATOM 694 N N . GLN A 1 90 ? -3.728 15.898 2.751 1.00 88.62 90 GLN A N 1
ATOM 695 C CA . GLN A 1 90 ? -4.191 15.699 4.113 1.00 88.62 90 GLN A CA 1
ATOM 696 C C . GLN A 1 90 ? -5.701 15.907 4.158 1.00 88.62 90 GLN A C 1
ATOM 698 O O . GLN A 1 90 ? -6.194 17.016 3.952 1.00 88.62 90 GLN A O 1
ATOM 703 N N . LEU A 1 91 ? -6.433 14.827 4.404 1.00 89.9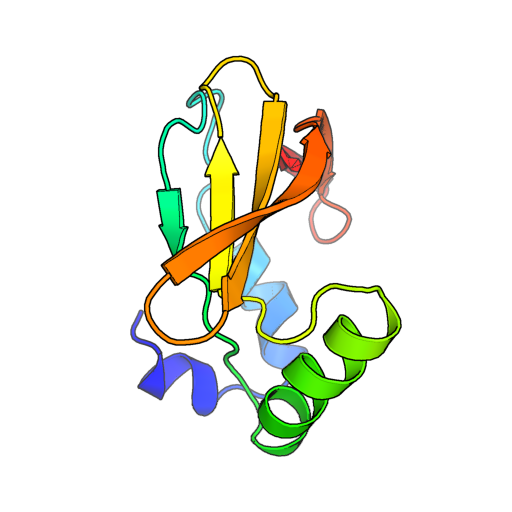4 91 LEU A N 1
ATOM 704 C CA . LEU A 1 91 ? -7.889 14.821 4.489 1.00 89.94 91 LEU A CA 1
ATOM 705 C C . LEU A 1 91 ? -8.329 13.994 5.705 1.00 89.94 91 LEU A C 1
ATOM 707 O O . LEU A 1 91 ? -7.592 13.110 6.145 1.00 89.94 91 LEU A O 1
ATOM 711 N N . PRO A 1 92 ? -9.529 14.240 6.258 1.00 90.69 92 PRO A N 1
ATOM 712 C CA . PRO A 1 92 ? -10.111 13.340 7.241 1.00 90.69 92 PRO A CA 1
ATOM 713 C C . PRO A 1 92 ? -10.261 11.930 6.660 1.00 90.69 92 PRO A C 1
ATOM 715 O O . PRO A 1 92 ? -10.799 11.739 5.564 1.00 90.69 92 PRO A O 1
ATOM 718 N N . SER A 1 93 ? -9.796 10.934 7.406 1.00 90.31 93 SER A N 1
ATOM 719 C CA . SER A 1 93 ? -9.990 9.523 7.093 1.00 90.31 93 SER A CA 1
ATOM 720 C C . SER A 1 93 ? -11.480 9.198 6.994 1.00 90.31 93 SER A C 1
ATOM 722 O O . SER A 1 93 ? -12.290 9.604 7.826 1.00 90.31 93 SER A O 1
ATOM 724 N N . ARG A 1 94 ? -11.854 8.404 5.985 1.00 91.56 94 ARG A N 1
ATOM 725 C CA . ARG A 1 94 ? -13.243 7.950 5.797 1.00 91.56 94 ARG A CA 1
ATOM 726 C C . ARG A 1 94 ? -13.678 6.879 6.805 1.00 91.56 94 ARG A C 1
ATOM 728 O O . A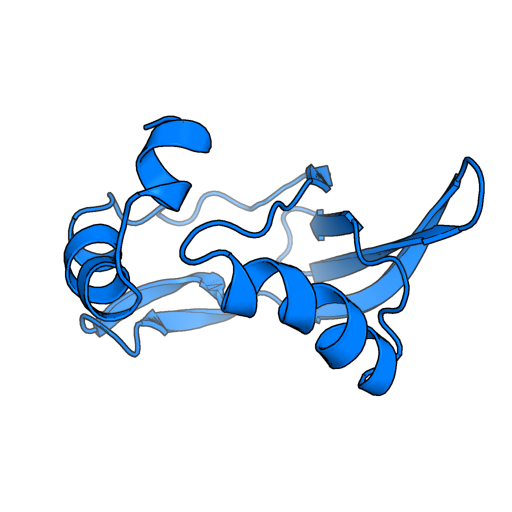RG A 1 94 ? -14.846 6.507 6.795 1.00 91.56 94 ARG A O 1
ATOM 735 N N . LEU A 1 95 ? -12.753 6.346 7.609 1.00 92.81 95 LEU A N 1
ATOM 736 C CA . LEU A 1 95 ? -13.027 5.267 8.564 1.00 92.81 95 LEU A CA 1
ATOM 737 C C . LEU A 1 95 ? -13.265 5.781 9.990 1.00 92.81 95 LEU A C 1
ATOM 739 O O . LEU A 1 95 ? -14.148 5.272 10.671 1.00 92.81 95 LEU A O 1
ATOM 743 N N . ASP A 1 96 ? -12.504 6.782 10.428 1.00 91.88 96 ASP A N 1
ATOM 744 C CA . ASP A 1 96 ? -12.505 7.295 11.809 1.00 91.88 96 ASP A CA 1
ATOM 745 C C . ASP A 1 96 ? -12.488 8.830 11.909 1.00 91.88 96 ASP A C 1
ATOM 747 O O . ASP A 1 96 ? -12.519 9.371 13.012 1.00 91.88 96 ASP A O 1
ATOM 751 N N . GLY A 1 97 ? -12.442 9.547 10.781 1.00 90.69 97 GLY A N 1
ATOM 752 C CA . GLY A 1 97 ? -12.414 11.011 10.743 1.00 90.69 97 GLY A CA 1
ATOM 753 C C . GLY A 1 97 ? -11.086 11.641 11.173 1.00 90.69 97 GLY A C 1
ATOM 754 O O . GLY A 1 97 ? -10.960 12.863 11.112 1.00 90.69 97 GLY A O 1
ATOM 755 N N . GLN A 1 98 ? -10.090 10.846 11.572 1.00 89.50 98 GLN A N 1
ATOM 756 C CA . GLN A 1 98 ? -8.790 11.362 11.996 1.00 89.50 98 GLN A CA 1
ATOM 757 C C . GLN A 1 98 ? -7.994 11.905 10.797 1.00 89.50 98 GLN A C 1
ATOM 759 O O . GLN A 1 98 ? -8.169 11.413 9.675 1.00 89.50 98 GLN A O 1
ATOM 764 N N . PRO A 1 99 ? -7.109 12.903 10.987 1.00 87.62 99 PRO A N 1
ATOM 765 C CA . PRO A 1 99 ? -6.244 13.388 9.916 1.00 87.62 99 PRO A CA 1
ATOM 766 C C . PRO A 1 99 ? -5.402 12.256 9.314 1.00 87.62 99 PRO A C 1
ATOM 768 O O . PRO A 1 99 ? -4.700 11.544 10.032 1.00 87.62 99 PRO A O 1
ATOM 771 N N . THR A 1 100 ? -5.458 12.092 7.991 1.00 87.19 100 THR A N 1
ATOM 772 C CA . THR A 1 100 ? -4.662 11.098 7.263 1.00 87.19 100 THR A CA 1
ATOM 773 C C . THR A 1 100 ? -4.144 11.655 5.939 1.00 87.19 100 THR A C 1
ATOM 775 O O . THR A 1 100 ? -4.674 12.635 5.415 1.00 87.19 100 THR A O 1
ATOM 778 N N . MET A 1 101 ? -3.109 11.019 5.394 1.00 86.06 101 MET A N 1
ATOM 779 C CA . MET A 1 101 ? -2.581 11.316 4.062 1.00 86.06 101 MET A CA 1
ATOM 780 C C . MET A 1 101 ? -3.243 10.381 3.038 1.00 86.06 101 MET A C 1
ATOM 782 O O . MET A 1 101 ? -3.222 9.161 3.210 1.00 86.06 101 MET A O 1
ATOM 786 N N . THR A 1 102 ? -3.830 10.943 1.980 1.00 78.62 102 THR A N 1
ATOM 787 C CA . THR A 1 102 ? -4.508 10.238 0.873 1.00 78.62 102 THR A CA 1
ATOM 788 C C . THR A 1 102 ? -3.844 10.530 -0.461 1.00 78.62 102 THR A C 1
ATOM 790 O O . THR A 1 102 ? -3.421 11.689 -0.650 1.00 78.62 102 THR A O 1
#

Sequence (102 aa):
MTRQTLNQYRLRDFPPLFCSLAATGEVGLNGRFRAEFVGPAWLRSLAGPALALGGLKGWWGKTFDGQGNGMNLVRLDNDICPRLPVRLQQLPSRLDGQPTMT

pLDDT: mean 92.3, std 7.42, range [58.94, 98.25]

Radius of gyration: 14.84 Å; chains: 1; bounding box: 28×33×32 Å